Protein AF-A0A5H2XKD8-F1 (afdb_monomer)

pLDDT: mean 80.81, std 18.53, range [27.12, 97.56]

Organism: Prunus dulcis (NCBI:txid3755)

Nearest PDB structures (foldseek):
  2vdh-assembly1_H  TM=9.585E-01  e=8.873E-19  Chlamydomonas reinhardtii
  2v67-assembly1_B  TM=9.519E-01  e=8.873E-19  Chlamydomonas reinhardtii
  2v63-assembly1_F  TM=9.516E-01  e=1.230E-18  Chlamydomonas reinhardtii
  2v68-assembly1_B  TM=9.508E-01  e=1.230E-18  Chlamydomonas reinhardtii
  2vdi-assembly1_E  TM=9.554E-01  e=1.598E-18  Chlamydomonas reinhardtii

InterPro domains:
  IPR017443 Ribulose bisphosphate carboxylase, large subunit, ferrodoxin-like N-terminal [PF02788] (29-98)
  IPR017443 Ribulose bisphosphate carboxylase, large subunit, ferrodoxin-like N-terminal [PF02788] (101-122)
  IPR033966 RuBisCO [PTHR42704] (6-146)
  IPR036422 RuBisCO large subunit, N-terminal domain superfamily [G3DSA:3.30.70.150] (14-98)
  IPR036422 RuBisCO large subunit, N-terminal domain superfamily [G3DSA:3.30.70.150] (99-126)
  IPR036422 RuBisCO large subunit, N-terminal domain superfamily [SSF54966] (14-127)

Structure (mmCIF, N/CA/C/O backbone):
data_AF-A0A5H2XKD8-F1
#
_entry.id   AF-A0A5H2XKD8-F1
#
loop_
_atom_site.group_PDB
_atom_site.id
_atom_site.type_symbol
_atom_site.label_atom_id
_atom_site.label_alt_id
_atom_site.label_comp_id
_atom_site.label_asym_id
_atom_site.label_entity_id
_atom_site.label_seq_id
_atom_site.pdbx_PDB_ins_code
_atom_site.Cartn_x
_atom_site.Cartn_y
_atom_site.Cartn_z
_atom_site.occupancy
_atom_site.B_iso_or_equiv
_atom_site.auth_seq_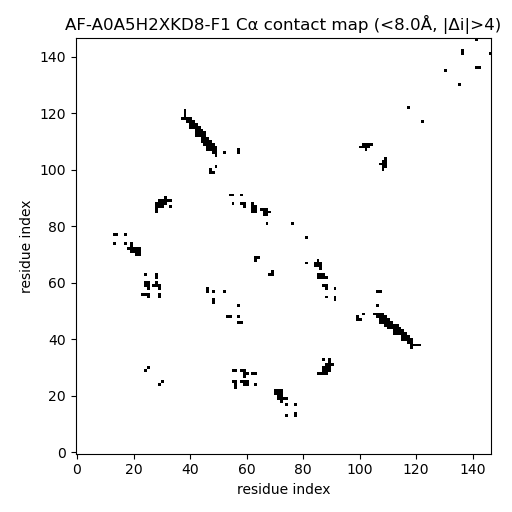id
_atom_site.auth_comp_id
_atom_site.auth_asym_id
_atom_site.auth_atom_id
_atom_site.pdbx_PDB_model_num
ATOM 1 N N . MET A 1 1 ? 16.392 7.607 59.449 1.00 37.44 1 MET A N 1
ATOM 2 C CA . MET A 1 1 ? 15.676 6.627 58.601 1.00 37.44 1 MET A CA 1
ATOM 3 C C . MET A 1 1 ? 14.238 7.105 58.495 1.00 37.44 1 MET A C 1
ATOM 5 O O . MET A 1 1 ? 13.670 7.369 59.542 1.00 37.44 1 MET A O 1
ATOM 9 N N . MET A 1 2 ? 13.624 7.293 57.332 1.00 39.22 2 MET A N 1
ATOM 10 C CA . MET A 1 2 ? 14.121 7.258 55.951 1.00 39.22 2 MET A CA 1
ATOM 11 C C . MET A 1 2 ? 13.170 8.159 55.148 1.00 39.22 2 MET A C 1
ATOM 13 O O . MET A 1 2 ? 11.962 7.954 55.225 1.00 39.22 2 MET A O 1
ATOM 17 N N . GLU A 1 3 ? 13.676 9.184 54.460 1.00 39.94 3 GLU A N 1
ATOM 18 C CA . GLU A 1 3 ? 12.811 10.065 53.664 1.00 39.94 3 GLU A CA 1
ATOM 19 C C . GLU A 1 3 ? 12.239 9.296 52.468 1.00 39.94 3 GLU A C 1
ATOM 21 O O . GLU A 1 3 ? 12.948 8.536 51.803 1.00 39.94 3 GLU A O 1
ATOM 26 N N . GLY A 1 4 ? 10.941 9.467 52.215 1.00 42.81 4 GLY A N 1
ATOM 27 C CA . GLY A 1 4 ? 10.266 8.824 51.096 1.00 42.81 4 GLY A CA 1
ATOM 28 C C . GLY A 1 4 ? 10.721 9.436 49.777 1.00 42.81 4 GLY A C 1
ATOM 29 O O . GLY A 1 4 ? 10.375 10.576 49.477 1.00 42.81 4 GLY A O 1
ATOM 30 N N . LEU A 1 5 ? 11.475 8.671 48.984 1.00 43.88 5 LEU A N 1
ATOM 31 C CA . LEU A 1 5 ? 11.861 9.039 47.623 1.00 43.88 5 LEU A CA 1
ATOM 32 C C . LEU A 1 5 ? 10.609 9.233 46.760 1.00 43.88 5 LEU A C 1
ATOM 34 O O . LEU A 1 5 ? 10.014 8.271 46.276 1.00 43.88 5 LEU A O 1
ATOM 38 N N . MET A 1 6 ? 10.222 10.492 46.561 1.00 43.56 6 MET A N 1
ATOM 39 C CA . MET A 1 6 ? 9.200 10.859 45.592 1.00 43.56 6 MET A CA 1
ATOM 40 C C . MET A 1 6 ? 9.754 10.571 44.193 1.00 43.56 6 MET A C 1
ATOM 42 O O . MET A 1 6 ? 10.685 11.238 43.742 1.00 43.56 6 MET A O 1
ATOM 46 N N . SER A 1 7 ? 9.218 9.549 43.522 1.00 50.22 7 SER A N 1
ATOM 47 C CA . SER A 1 7 ? 9.611 9.213 42.152 1.00 50.22 7 SER A CA 1
ATOM 48 C C . SER A 1 7 ? 9.445 10.441 41.254 1.00 50.22 7 SER A C 1
ATOM 50 O O . SER A 1 7 ? 8.363 11.037 41.270 1.00 50.22 7 SER A O 1
ATOM 52 N N . PRO A 1 8 ? 10.453 10.829 40.450 1.00 45.50 8 PRO A N 1
ATOM 53 C CA . PRO A 1 8 ? 10.295 11.937 39.524 1.00 45.50 8 PRO A CA 1
ATOM 54 C C . PRO A 1 8 ? 9.253 11.546 38.474 1.00 45.50 8 PRO A C 1
ATOM 56 O O . PRO A 1 8 ? 9.510 10.721 37.597 1.00 45.50 8 PRO A O 1
ATOM 59 N N . GLN A 1 9 ? 8.060 12.136 38.569 1.00 46.56 9 GLN A N 1
ATOM 60 C CA . GLN A 1 9 ? 7.117 12.140 37.461 1.00 46.56 9 GLN A CA 1
ATOM 61 C C . GLN A 1 9 ? 7.756 12.957 36.342 1.00 46.56 9 GLN A C 1
ATOM 63 O O . GLN A 1 9 ? 7.757 14.186 36.368 1.00 46.56 9 G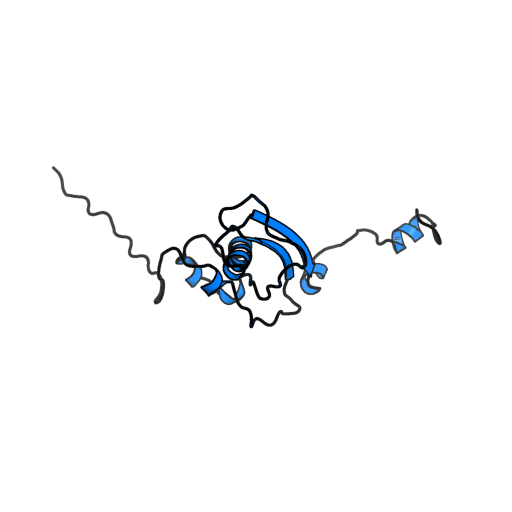LN A O 1
ATOM 68 N N . THR A 1 10 ? 8.362 12.262 35.384 1.00 43.59 10 THR A N 1
ATOM 69 C CA . THR A 1 10 ? 8.920 12.887 34.190 1.00 43.59 10 THR A CA 1
ATOM 70 C C . THR A 1 10 ? 7.763 13.456 33.379 1.00 43.59 10 THR A C 1
ATOM 72 O O . THR A 1 10 ? 7.092 12.719 32.657 1.00 43.59 10 THR A O 1
ATOM 75 N N . GLU A 1 11 ? 7.509 14.759 33.512 1.00 45.28 11 GLU A N 1
ATOM 76 C CA . GLU A 1 11 ? 6.562 15.474 32.659 1.00 45.28 11 GLU A CA 1
ATOM 77 C C . GLU A 1 11 ? 7.054 15.422 31.210 1.00 45.28 11 GLU A C 1
ATOM 79 O O . GLU A 1 11 ? 7.866 16.231 30.750 1.00 45.28 11 GLU A O 1
ATOM 84 N N . THR A 1 12 ? 6.562 14.431 30.473 1.00 45.34 12 THR A N 1
ATOM 85 C CA . THR A 1 12 ? 6.763 14.340 29.035 1.00 45.34 12 THR A CA 1
ATOM 86 C C . THR A 1 12 ? 6.099 15.554 28.402 1.00 45.34 12 THR A C 1
ATOM 88 O O . THR A 1 12 ? 4.872 15.656 28.398 1.00 45.34 12 THR A O 1
ATOM 91 N N . LYS A 1 13 ? 6.897 16.456 27.817 1.00 46.47 13 LYS A N 1
ATOM 92 C CA . LYS A 1 13 ? 6.421 17.560 26.966 1.00 46.47 13 LYS A CA 1
ATOM 93 C C . LYS A 1 13 ? 5.877 17.031 25.629 1.00 46.47 13 LYS A C 1
ATOM 95 O O . LYS A 1 13 ? 6.353 17.406 24.560 1.00 46.47 13 LYS A O 1
ATOM 100 N N . ALA A 1 14 ? 4.889 16.142 25.693 1.00 47.66 14 ALA A N 1
ATOM 101 C CA . ALA A 1 14 ? 4.053 15.793 24.560 1.00 47.66 14 ALA A CA 1
ATOM 102 C C . ALA A 1 14 ? 3.181 17.013 24.238 1.00 47.66 14 ALA A C 1
ATOM 104 O O . ALA A 1 14 ? 2.528 17.581 25.115 1.00 47.66 14 ALA A O 1
ATOM 105 N N . SER A 1 15 ? 3.237 17.451 22.987 1.00 48.91 15 SER A N 1
ATOM 106 C CA . SER A 1 15 ? 2.578 18.659 22.506 1.00 48.91 15 SER A CA 1
ATOM 107 C C . SER A 1 15 ? 1.050 18.597 22.625 1.00 48.91 15 SER A C 1
ATOM 109 O O . SER A 1 15 ? 0.432 17.532 22.717 1.00 48.91 15 SER A O 1
ATOM 111 N N . VAL A 1 16 ? 0.448 19.7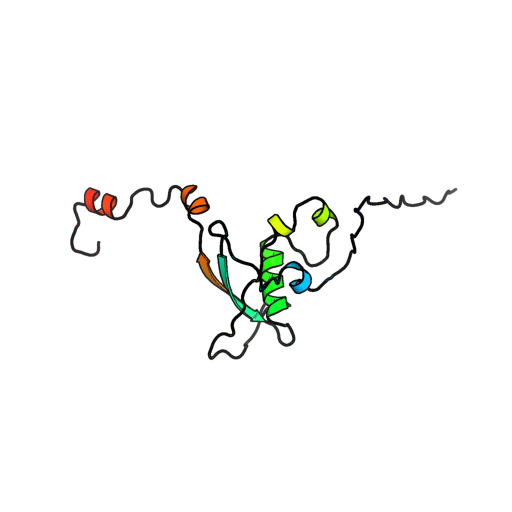91 22.612 1.00 47.38 16 VAL A N 1
ATOM 112 C CA . VAL A 1 16 ? -1.001 20.037 22.622 1.00 47.38 16 VAL A CA 1
ATOM 113 C C . VAL A 1 16 ? -1.729 19.061 21.687 1.00 47.38 16 VAL A C 1
ATOM 115 O O . VAL A 1 16 ? -1.516 19.087 20.478 1.00 47.38 16 VAL A O 1
ATOM 118 N N . GLY A 1 17 ? -2.600 18.216 22.249 1.00 61.88 17 GLY A N 1
ATOM 119 C CA . GLY A 1 17 ? -3.439 17.274 21.496 1.00 61.88 17 GLY A CA 1
ATOM 120 C C . GLY A 1 17 ? -3.073 15.788 21.619 1.00 61.88 17 GLY A C 1
ATOM 121 O O . GLY A 1 17 ? -3.857 14.947 21.177 1.00 61.88 17 GLY A O 1
ATOM 122 N N . PHE A 1 18 ? -1.950 15.418 22.249 1.00 64.50 18 PHE A N 1
ATOM 123 C CA . PHE A 1 18 ? -1.637 13.999 22.459 1.00 64.50 18 PHE A CA 1
ATOM 124 C C . PHE A 1 18 ? -2.616 13.323 23.440 1.00 64.50 18 PHE A C 1
ATOM 126 O O . PHE A 1 18 ? -2.663 13.645 24.626 1.00 64.50 18 PHE A O 1
ATOM 133 N N . LYS A 1 19 ? -3.361 12.323 22.951 1.00 72.75 19 LYS A N 1
ATOM 134 C CA . LYS A 1 19 ? -4.182 11.413 23.766 1.00 72.75 19 LYS A CA 1
ATOM 135 C C . LYS A 1 19 ? -3.662 9.986 23.621 1.00 72.75 19 LYS A C 1
ATOM 137 O O . LYS A 1 19 ? -3.876 9.370 22.574 1.00 72.75 19 LYS A O 1
ATOM 142 N N . ALA A 1 20 ? -3.013 9.483 24.669 1.00 69.50 20 ALA A N 1
ATOM 143 C CA . ALA A 1 20 ? -2.553 8.100 24.769 1.00 69.50 20 ALA A CA 1
ATOM 144 C C . ALA A 1 20 ? -3.722 7.097 24.766 1.00 69.50 20 ALA A C 1
ATOM 146 O O . ALA A 1 20 ? -4.844 7.434 25.154 1.00 69.50 20 ALA A O 1
ATOM 147 N N . GLY A 1 21 ? -3.431 5.858 24.365 1.00 76.00 21 GLY A N 1
ATOM 148 C CA . GLY A 1 21 ? -4.369 4.736 24.380 1.00 76.00 21 GLY A CA 1
ATOM 149 C C . GLY A 1 21 ? -4.550 4.067 23.017 1.00 76.00 21 GLY A C 1
ATOM 150 O O . GLY A 1 21 ? -4.169 4.608 21.972 1.00 76.00 21 GLY A O 1
ATOM 151 N N . VAL A 1 22 ? -5.159 2.881 23.061 1.00 81.06 22 VAL A N 1
ATOM 152 C CA . VAL A 1 22 ? -5.589 2.111 21.886 1.00 81.06 22 VAL A CA 1
ATOM 153 C C . VAL A 1 22 ? -6.728 2.855 21.185 1.00 81.06 22 VAL A C 1
ATOM 155 O O . VAL A 1 22 ? -7.616 3.399 21.845 1.00 81.06 22 VAL A O 1
ATOM 158 N N . LYS A 1 23 ? -6.687 2.894 19.853 1.00 84.62 23 LYS A N 1
ATOM 159 C CA . LYS A 1 23 ? -7.705 3.490 18.979 1.00 84.62 23 LYS A CA 1
ATOM 160 C C . LYS A 1 23 ? -7.809 2.647 17.712 1.00 84.62 23 LYS A C 1
ATOM 162 O O . LYS A 1 23 ? -6.789 2.133 17.264 1.00 84.62 23 LYS A O 1
ATOM 167 N N . ASP A 1 24 ? -9.003 2.570 17.137 1.00 84.69 24 ASP A N 1
ATOM 168 C CA . ASP A 1 24 ? -9.253 1.964 15.827 1.00 84.69 24 ASP A CA 1
ATOM 169 C C . ASP A 1 24 ? -8.311 2.557 14.760 1.00 84.69 24 ASP A C 1
ATOM 171 O O . ASP A 1 24 ? -8.252 3.782 14.584 1.00 84.69 24 ASP A O 1
ATOM 175 N N . TYR A 1 25 ? -7.601 1.705 14.018 1.00 83.62 25 TYR A N 1
ATOM 176 C CA . TYR A 1 25 ? -6.678 2.117 12.957 1.00 83.62 25 TYR A CA 1
ATOM 177 C C . TYR A 1 25 ? -7.390 2.902 11.855 1.00 83.62 25 TYR A C 1
ATOM 179 O O . TYR A 1 25 ? -6.806 3.834 11.289 1.00 83.62 25 TYR A O 1
ATOM 187 N N . LYS A 1 26 ? -8.661 2.580 11.571 1.00 83.88 26 LYS A N 1
ATOM 188 C CA . LYS A 1 26 ? -9.464 3.249 10.536 1.00 83.88 26 LYS A CA 1
ATOM 189 C C . LYS A 1 26 ? -9.575 4.763 10.734 1.00 83.88 26 LYS A C 1
ATOM 191 O O . LYS A 1 26 ? -9.721 5.483 9.758 1.00 83.88 26 LYS A O 1
ATOM 196 N N . LEU A 1 27 ? -9.441 5.268 11.965 1.00 88.50 27 LEU A N 1
ATOM 197 C CA . LEU A 1 27 ? -9.505 6.707 12.256 1.00 88.50 27 LEU A CA 1
ATOM 198 C C . LEU A 1 27 ? -8.330 7.504 11.661 1.00 88.50 27 LEU A C 1
ATOM 200 O O . LEU A 1 27 ? -8.442 8.715 11.492 1.00 88.50 27 LEU A O 1
ATOM 204 N N . THR A 1 28 ? -7.212 6.837 11.358 1.00 90.00 28 THR A N 1
ATOM 205 C CA . THR A 1 28 ? -5.973 7.474 10.880 1.00 90.00 28 THR A CA 1
ATOM 206 C C . THR A 1 28 ? -5.516 6.930 9.524 1.00 90.00 28 THR A C 1
ATOM 208 O O . THR A 1 28 ? -4.960 7.691 8.723 1.00 90.00 28 THR A O 1
ATOM 211 N N . TYR A 1 29 ? -5.736 5.632 9.283 1.00 91.94 29 TYR A N 1
ATOM 212 C CA . TYR A 1 29 ? -5.165 4.857 8.176 1.00 91.94 29 TYR A CA 1
ATOM 213 C C . TYR A 1 29 ? -6.199 4.371 7.142 1.00 91.94 29 TYR A C 1
ATOM 215 O O . TYR A 1 29 ? -5.789 3.884 6.089 1.00 91.94 29 TYR A O 1
ATOM 223 N N . TYR A 1 30 ? -7.507 4.532 7.389 1.00 92.56 30 TYR A N 1
ATOM 224 C CA . TYR A 1 30 ? -8.534 4.415 6.345 1.00 92.56 30 TYR A CA 1
ATOM 225 C C . TYR A 1 30 ? -8.868 5.812 5.814 1.00 92.56 30 TYR A C 1
ATOM 227 O O . TYR A 1 30 ? -9.305 6.684 6.561 1.00 92.56 30 TYR A O 1
ATOM 235 N N . THR A 1 31 ? -8.608 6.046 4.530 1.00 94.00 31 THR A N 1
ATOM 236 C CA . THR A 1 31 ? -8.794 7.346 3.872 1.00 94.00 31 THR A CA 1
ATOM 237 C C . THR A 1 31 ? -9.367 7.119 2.467 1.00 94.00 31 THR A C 1
ATOM 239 O O . THR A 1 31 ? -8.598 7.160 1.503 1.00 94.00 31 THR A O 1
ATOM 242 N N . PRO A 1 32 ? -10.675 6.824 2.335 1.00 91.25 32 PRO A N 1
ATOM 243 C CA . PRO A 1 32 ? -11.286 6.454 1.055 1.00 91.25 32 PRO A CA 1
ATOM 244 C C . PRO A 1 32 ? -11.223 7.575 0.007 1.00 91.25 32 PRO A C 1
ATOM 246 O O . PRO A 1 32 ? -11.099 7.303 -1.180 1.00 91.25 32 PRO A O 1
ATOM 249 N N . ASP A 1 33 ? -11.210 8.836 0.443 1.00 93.94 33 ASP A N 1
ATOM 250 C CA . ASP A 1 33 ? -11.116 10.012 -0.434 1.00 93.94 33 ASP A CA 1
ATOM 251 C C . ASP A 1 33 ? -9.667 10.348 -0.863 1.00 93.94 33 ASP A C 1
ATOM 253 O O . ASP A 1 33 ? -9.388 11.452 -1.332 1.00 93.94 33 ASP A O 1
ATOM 257 N N . TYR A 1 34 ? -8.698 9.446 -0.651 1.00 93.62 34 TYR A N 1
ATOM 258 C CA . TYR A 1 34 ? -7.297 9.700 -0.999 1.00 93.62 34 TYR A CA 1
ATOM 259 C C . TYR A 1 34 ? -7.010 9.468 -2.487 1.00 93.62 34 TYR A C 1
ATOM 261 O O . TYR A 1 34 ? -6.924 8.332 -2.955 1.00 93.62 34 TYR A O 1
ATOM 269 N N . GLU A 1 35 ? -6.737 10.554 -3.205 1.00 95.88 35 GLU A N 1
ATOM 270 C CA . GLU A 1 35 ? -6.188 10.503 -4.560 1.00 95.88 35 GLU A CA 1
ATOM 271 C C . GLU A 1 35 ? -4.737 9.986 -4.548 1.00 95.88 35 GLU A C 1
ATOM 273 O O . GLU A 1 35 ? -3.819 10.628 -4.024 1.00 95.88 35 GLU A O 1
ATOM 278 N N . THR A 1 36 ? -4.516 8.810 -5.145 1.00 94.75 36 THR A N 1
ATOM 279 C CA . THR A 1 36 ? -3.179 8.212 -5.280 1.00 94.75 36 THR A CA 1
ATOM 280 C C . THR A 1 36 ? -2.282 9.041 -6.191 1.00 94.75 36 THR A C 1
ATOM 282 O O . THR A 1 36 ? -2.713 9.458 -7.265 1.00 94.75 36 THR A O 1
ATOM 285 N N . LYS A 1 37 ? -1.003 9.187 -5.841 1.00 95.38 37 LYS A N 1
ATOM 286 C CA . LYS A 1 37 ? -0.020 9.918 -6.656 1.00 95.38 37 LYS A CA 1
ATOM 287 C C . LYS A 1 37 ? 0.799 8.960 -7.512 1.00 95.38 37 LYS A C 1
ATOM 289 O O . LYS A 1 37 ? 1.028 7.817 -7.122 1.00 95.38 37 LYS A O 1
ATOM 294 N N . ASP A 1 38 ? 1.351 9.440 -8.623 1.00 96.75 38 ASP A N 1
ATOM 295 C CA . ASP A 1 38 ? 2.259 8.658 -9.486 1.00 96.75 38 ASP A CA 1
ATOM 296 C C . ASP A 1 38 ? 3.577 8.258 -8.799 1.00 96.75 38 ASP A C 1
ATOM 298 O O . ASP A 1 38 ? 4.300 7.382 -9.273 1.00 96.75 38 ASP A O 1
ATOM 302 N N . THR A 1 39 ? 3.900 8.900 -7.674 1.00 96.62 39 THR A N 1
ATOM 303 C CA . THR A 1 39 ? 5.061 8.603 -6.826 1.00 96.62 39 THR A CA 1
ATOM 304 C C . THR A 1 39 ? 4.805 7.525 -5.777 1.00 96.62 39 THR A C 1
ATOM 306 O O . THR A 1 39 ? 5.753 7.105 -5.118 1.00 96.62 39 THR A O 1
ATOM 309 N N . ASP A 1 40 ? 3.555 7.101 -5.587 1.00 95.38 40 ASP A N 1
ATOM 310 C CA . ASP A 1 40 ? 3.184 6.183 -4.511 1.00 95.38 40 ASP A CA 1
ATOM 311 C C . ASP A 1 40 ? 3.426 4.723 -4.931 1.00 95.38 40 ASP A C 1
ATOM 313 O O . ASP A 1 40 ? 3.076 4.314 -6.044 1.00 95.38 40 ASP A O 1
ATOM 317 N N . ILE A 1 41 ? 3.980 3.915 -4.023 1.00 96.81 41 ILE A N 1
ATOM 318 C CA . ILE A 1 41 ? 3.910 2.453 -4.130 1.00 96.81 41 ILE A CA 1
ATOM 319 C C . ILE A 1 41 ? 2.493 2.048 -3.722 1.00 96.81 41 ILE A C 1
ATOM 321 O O . ILE A 1 41 ? 2.069 2.361 -2.610 1.00 96.81 41 ILE A O 1
ATOM 325 N N . LEU A 1 42 ? 1.769 1.361 -4.606 1.00 95.69 42 LEU A N 1
ATOM 326 C CA . LEU A 1 42 ? 0.452 0.799 -4.285 1.00 95.69 42 LEU A CA 1
ATOM 327 C C . LEU A 1 42 ? 0.568 -0.711 -4.108 1.00 95.69 42 LEU A C 1
ATOM 329 O O . LEU A 1 42 ? 1.323 -1.356 -4.835 1.00 95.69 42 LEU A O 1
ATOM 333 N N . ALA A 1 43 ? -0.205 -1.263 -3.177 1.00 92.81 43 ALA A N 1
ATOM 334 C CA . ALA A 1 43 ? -0.257 -2.689 -2.892 1.00 92.81 43 ALA A CA 1
ATOM 335 C C . ALA A 1 43 ? -1.707 -3.176 -2.911 1.00 92.81 43 ALA A C 1
ATOM 337 O O . ALA A 1 43 ? -2.555 -2.622 -2.212 1.00 92.81 43 ALA A O 1
ATOM 338 N N . ALA A 1 44 ? -1.977 -4.223 -3.687 1.00 91.38 44 ALA A N 1
ATOM 339 C CA . ALA A 1 44 ? -3.257 -4.917 -3.675 1.00 91.38 44 ALA A CA 1
ATOM 340 C C . ALA A 1 44 ? -3.172 -6.091 -2.693 1.00 91.38 44 ALA A C 1
ATOM 342 O O . ALA A 1 44 ? -2.425 -7.044 -2.921 1.00 91.38 44 ALA A O 1
ATOM 343 N N . PHE A 1 45 ? -3.928 -6.029 -1.597 1.00 89.69 45 PHE A N 1
ATOM 344 C CA . PHE A 1 45 ? -4.009 -7.113 -0.620 1.00 89.69 45 PHE A CA 1
ATOM 345 C C . PHE A 1 45 ? -5.369 -7.805 -0.695 1.00 89.69 45 PHE A C 1
ATOM 347 O O . PHE A 1 45 ? -6.401 -7.172 -0.485 1.00 89.69 45 PHE A O 1
ATOM 354 N N . ARG A 1 46 ? -5.370 -9.128 -0.883 1.00 87.81 46 ARG A N 1
ATOM 355 C CA . ARG A 1 46 ? -6.516 -9.961 -0.519 1.00 87.81 46 ARG A CA 1
ATOM 356 C C . ARG A 1 46 ? -6.499 -10.135 0.996 1.00 87.81 46 ARG A C 1
ATOM 358 O O . ARG A 1 46 ? -5.585 -10.755 1.548 1.00 87.81 46 ARG A O 1
ATOM 365 N N . VAL A 1 47 ? -7.503 -9.570 1.657 1.00 84.62 47 VAL A N 1
ATOM 366 C CA . VAL A 1 47 ? -7.650 -9.568 3.115 1.00 84.62 47 VAL A CA 1
ATOM 367 C C . VAL A 1 47 ? -8.887 -10.375 3.491 1.00 84.62 47 VAL A C 1
ATOM 369 O O . VAL A 1 47 ? -9.977 -10.104 2.997 1.00 84.62 47 VAL A O 1
ATOM 372 N N . THR A 1 48 ? -8.748 -11.332 4.405 1.00 88.00 48 THR A N 1
ATOM 373 C CA . THR A 1 48 ? -9.891 -12.025 5.016 1.00 88.00 48 THR A CA 1
ATOM 374 C C . THR A 1 48 ? -9.961 -11.621 6.491 1.00 88.00 48 THR A C 1
ATOM 376 O O . THR A 1 48 ? -9.133 -12.104 7.260 1.00 88.00 48 THR A O 1
ATOM 379 N N . PRO A 1 49 ? -10.882 -10.743 6.933 1.00 84.69 49 PRO A N 1
ATOM 380 C CA . PRO A 1 49 ? -10.997 -10.354 8.343 1.00 84.69 49 PRO A CA 1
ATOM 381 C C . PRO A 1 49 ? -11.465 -11.502 9.252 1.00 84.69 49 PRO A C 1
ATOM 383 O O . PRO A 1 49 ? -12.114 -12.447 8.798 1.00 84.69 49 PRO A O 1
ATOM 386 N N . GLN A 1 50 ? -11.169 -11.418 10.552 1.00 81.62 50 GLN A N 1
ATOM 387 C CA . GLN A 1 50 ? -11.792 -12.274 11.573 1.00 81.62 50 GLN A CA 1
ATOM 388 C C . GLN A 1 50 ? -13.290 -11.946 11.726 1.00 81.62 50 GLN A C 1
ATOM 390 O O . GLN A 1 50 ? -13.688 -10.805 11.482 1.00 81.62 50 GLN A O 1
ATOM 395 N N . PRO A 1 51 ? -14.142 -12.904 12.146 1.00 84.06 51 PRO A N 1
ATOM 396 C CA . PRO A 1 51 ? -15.558 -12.630 12.378 1.00 84.06 51 PRO A CA 1
ATOM 397 C C . PRO A 1 51 ? -15.750 -11.470 13.366 1.00 84.06 51 PRO A C 1
ATOM 399 O O . PRO A 1 51 ? -15.160 -11.464 14.444 1.00 84.06 51 PRO A O 1
ATOM 402 N N . GLY A 1 52 ? -16.571 -10.487 12.989 1.00 85.75 52 GLY A N 1
ATOM 403 C CA . GLY A 1 52 ? -16.818 -9.277 13.783 1.00 85.75 52 GLY A CA 1
ATOM 404 C C . GLY A 1 52 ? -15.805 -8.139 13.593 1.00 85.75 52 GLY A C 1
ATOM 405 O O . GLY A 1 52 ? -16.007 -7.074 14.170 1.00 85.75 52 GLY A O 1
ATOM 406 N N . VAL A 1 53 ? -14.755 -8.315 12.782 1.00 88.00 53 VAL A N 1
ATOM 407 C CA . VAL A 1 53 ? -13.811 -7.241 12.428 1.00 88.00 53 VAL A CA 1
ATOM 408 C C . VAL A 1 53 ? -14.262 -6.565 11.125 1.00 88.00 53 VAL A C 1
ATOM 410 O O . VAL A 1 53 ? -14.357 -7.253 10.106 1.00 88.00 53 VAL A O 1
ATOM 413 N N . PRO A 1 54 ? -14.530 -5.243 11.115 1.00 91.06 54 PRO A N 1
ATOM 414 C CA . PRO A 1 54 ? -14.892 -4.523 9.894 1.00 91.06 54 PRO A CA 1
ATOM 415 C C . PRO A 1 54 ? -13.766 -4.563 8.843 1.00 91.06 54 PRO A C 1
ATOM 417 O O . PRO A 1 54 ? -12.596 -4.424 9.222 1.00 91.06 54 PRO A O 1
ATOM 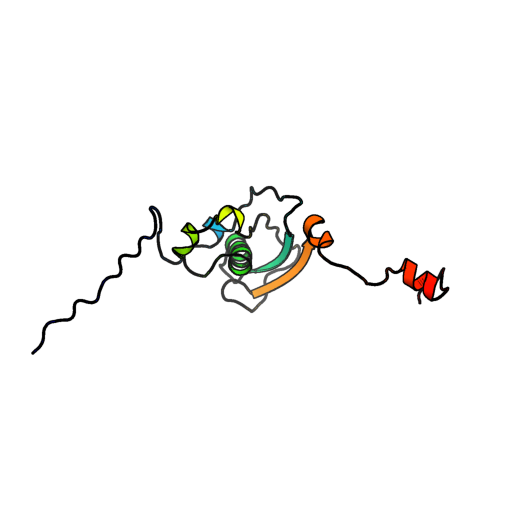420 N N . PRO A 1 55 ? -14.072 -4.700 7.538 1.00 88.81 55 PRO A N 1
ATOM 421 C CA . PRO A 1 55 ? -13.071 -4.650 6.469 1.00 88.81 55 PRO A CA 1
ATOM 422 C C . PRO A 1 55 ? -12.213 -3.378 6.491 1.00 88.81 55 PRO A C 1
ATOM 424 O O . PRO A 1 55 ? -11.014 -3.446 6.233 1.00 88.81 55 PRO A O 1
ATOM 427 N N . GLU A 1 56 ? -12.797 -2.237 6.861 1.00 91.00 56 GLU A N 1
ATOM 428 C CA . GLU A 1 56 ? -12.124 -0.938 6.970 1.00 91.00 56 GLU A CA 1
ATOM 429 C C . GLU A 1 56 ? -11.051 -0.951 8.059 1.00 91.00 56 GLU A C 1
ATOM 431 O O . GLU A 1 56 ? -9.950 -0.445 7.859 1.00 91.00 56 GLU A O 1
ATOM 436 N N . GLU A 1 57 ? -11.347 -1.575 9.200 1.00 91.25 57 GLU A N 1
ATOM 437 C CA . GLU A 1 57 ? -10.400 -1.715 10.308 1.00 91.25 57 GLU A CA 1
ATOM 438 C C . GLU A 1 57 ? -9.305 -2.734 9.976 1.00 91.25 57 GLU A C 1
ATOM 440 O O . GLU A 1 57 ? -8.132 -2.502 10.256 1.00 91.25 57 GLU A O 1
ATOM 445 N N . ALA A 1 58 ? -9.668 -3.832 9.309 1.00 89.75 58 ALA A N 1
ATOM 446 C CA . ALA A 1 58 ? -8.725 -4.825 8.809 1.00 89.75 58 ALA A CA 1
ATOM 447 C C . ALA A 1 58 ? -7.731 -4.222 7.795 1.00 89.75 58 ALA A C 1
ATOM 449 O O . ALA A 1 58 ? -6.521 -4.404 7.936 1.00 89.75 58 ALA A O 1
ATOM 450 N N . GLY A 1 59 ? -8.222 -3.472 6.803 1.00 89.31 59 GLY A N 1
ATOM 451 C CA . GLY A 1 59 ? -7.394 -2.790 5.806 1.00 89.31 59 GLY A CA 1
ATOM 452 C C . GLY A 1 59 ? -6.550 -1.661 6.404 1.00 89.31 59 GLY A C 1
ATOM 453 O O . GLY A 1 59 ? -5.369 -1.529 6.077 1.00 89.31 59 GLY A O 1
ATOM 454 N N . ALA A 1 60 ? -7.115 -0.885 7.333 1.00 90.88 60 ALA A N 1
ATOM 455 C CA . ALA A 1 60 ? -6.384 0.152 8.054 1.00 90.88 60 ALA A CA 1
ATOM 456 C C . ALA A 1 60 ? -5.270 -0.416 8.942 1.00 90.88 60 ALA A C 1
ATOM 458 O O . ALA A 1 60 ? -4.186 0.159 8.973 1.00 90.88 60 ALA A O 1
ATOM 459 N N . ALA A 1 61 ? -5.496 -1.549 9.616 1.00 89.75 61 ALA A N 1
ATOM 460 C CA . ALA A 1 61 ? -4.479 -2.222 10.422 1.00 89.75 61 ALA A CA 1
ATOM 461 C C . ALA A 1 61 ? -3.290 -2.697 9.571 1.00 89.75 61 ALA A C 1
ATOM 463 O O . ALA A 1 61 ? -2.142 -2.504 9.971 1.00 89.75 61 ALA A O 1
ATOM 464 N N . VAL A 1 62 ? -3.549 -3.252 8.376 1.00 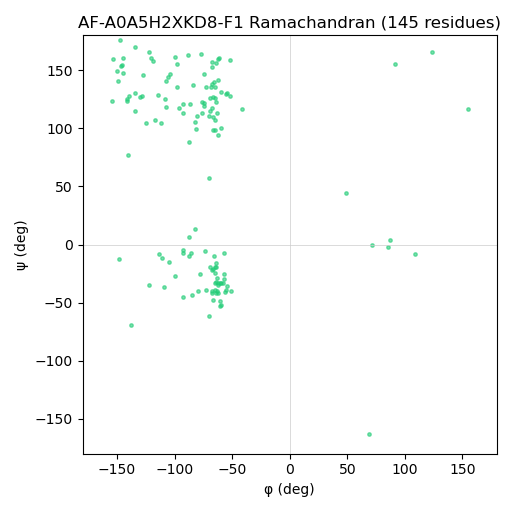89.81 62 VAL A N 1
ATOM 465 C CA . VAL A 1 62 ? -2.490 -3.597 7.407 1.00 89.81 62 VAL A CA 1
ATOM 466 C C . VAL A 1 62 ? -1.700 -2.346 7.021 1.00 89.81 62 VAL A C 1
ATOM 468 O O . VAL A 1 62 ? -0.481 -2.336 7.161 1.00 89.81 62 VAL A O 1
ATOM 471 N N . ALA A 1 63 ? -2.384 -1.277 6.598 1.00 90.31 63 ALA A N 1
ATOM 472 C CA . ALA A 1 63 ? -1.739 -0.032 6.179 1.00 90.31 63 ALA A CA 1
ATOM 473 C C . ALA A 1 63 ? -0.945 0.658 7.307 1.00 90.31 63 ALA A C 1
ATOM 475 O O . ALA A 1 63 ? 0.079 1.294 7.041 1.00 90.31 63 ALA A O 1
ATOM 476 N N . ALA A 1 64 ? -1.407 0.541 8.554 1.00 90.81 64 ALA A N 1
ATOM 477 C CA . ALA A 1 64 ? -0.773 1.113 9.733 1.00 90.81 64 ALA A CA 1
ATOM 478 C C . ALA A 1 64 ? 0.539 0.403 10.080 1.00 90.81 64 ALA A C 1
ATOM 480 O O . ALA A 1 64 ? 1.601 1.024 10.030 1.00 90.81 64 ALA A O 1
ATOM 481 N N . GLU A 1 65 ? 0.469 -0.895 10.382 1.00 91.25 65 GLU A N 1
ATOM 482 C CA . GLU A 1 65 ? 1.613 -1.703 10.831 1.00 91.25 65 GLU A CA 1
ATOM 483 C C . GLU A 1 65 ? 2.646 -1.923 9.707 1.00 91.25 65 GLU A C 1
ATOM 485 O O . GLU A 1 65 ? 3.812 -2.197 9.980 1.00 91.25 65 GLU A O 1
ATOM 490 N N . SER A 1 66 ? 2.263 -1.751 8.432 1.00 90.69 66 SER A N 1
ATOM 491 C CA . SER A 1 66 ? 3.198 -1.766 7.296 1.00 90.69 66 SER A CA 1
ATOM 492 C C . SER A 1 66 ? 3.830 -0.402 6.972 1.00 90.69 66 SER A C 1
ATOM 494 O O . SER A 1 66 ? 4.484 -0.285 5.934 1.00 90.69 66 SER A O 1
ATOM 496 N N . SER A 1 67 ? 3.609 0.644 7.781 1.00 91.94 67 SER A N 1
ATOM 497 C CA . SER A 1 67 ? 4.174 1.981 7.530 1.00 91.94 67 SER A CA 1
ATOM 498 C C . SER A 1 67 ? 4.715 2.684 8.778 1.00 91.94 67 SER A C 1
ATOM 500 O O . SER A 1 67 ? 5.922 2.893 8.888 1.00 91.94 67 SER A O 1
ATOM 502 N N . THR A 1 68 ? 3.833 3.098 9.688 1.00 89.88 68 THR A N 1
ATOM 503 C CA . THR A 1 68 ? 4.143 4.042 10.779 1.00 89.88 68 THR A CA 1
ATOM 504 C C . THR A 1 68 ? 3.339 3.806 12.055 1.00 89.88 68 THR A C 1
ATOM 506 O O . THR A 1 68 ? 3.627 4.426 13.074 1.00 89.88 68 THR A O 1
ATOM 509 N N . GLY A 1 69 ? 2.296 2.978 12.003 1.00 85.88 69 GLY A N 1
ATOM 510 C CA . GLY A 1 69 ? 1.395 2.741 13.123 1.00 85.88 69 GLY A CA 1
ATOM 511 C C . GLY A 1 69 ? 1.869 1.621 14.039 1.00 85.88 69 GLY A C 1
ATOM 512 O O . GLY A 1 69 ? 2.691 0.791 13.666 1.00 85.88 69 GLY A O 1
ATOM 513 N N . THR A 1 70 ? 1.304 1.598 15.242 1.00 83.75 70 THR A N 1
ATOM 514 C CA . THR A 1 70 ? 1.362 0.452 16.150 1.00 83.75 70 THR A CA 1
ATOM 515 C C . THR A 1 70 ? 0.069 0.383 16.975 1.00 83.75 70 THR A C 1
ATOM 517 O O . THR A 1 70 ? -0.760 1.294 16.907 1.00 83.75 70 THR A O 1
ATOM 520 N N . TRP A 1 71 ? -0.091 -0.652 17.799 1.00 81.25 71 TRP A N 1
ATOM 521 C CA . TRP A 1 71 ? -1.296 -0.973 18.587 1.00 81.25 71 TRP A CA 1
ATOM 522 C C . TRP A 1 71 ? -1.811 0.102 19.567 1.00 81.25 71 TRP A C 1
ATOM 524 O O . TRP A 1 71 ? -2.875 -0.066 20.166 1.00 81.25 71 TRP A O 1
ATOM 534 N N . THR A 1 72 ? -1.081 1.197 19.775 1.00 72.56 72 THR A N 1
ATOM 535 C CA . THR A 1 72 ? -1.469 2.315 20.644 1.00 72.56 72 THR A CA 1
ATOM 536 C C . THR A 1 72 ? -0.938 3.629 20.080 1.00 72.56 72 THR A C 1
ATOM 538 O O . THR A 1 72 ? 0.084 3.649 19.398 1.00 72.56 72 THR A O 1
ATOM 541 N N . THR A 1 73 ? -1.603 4.747 20.383 1.00 77.88 73 THR A N 1
ATOM 542 C CA . THR A 1 73 ? -1.101 6.069 19.965 1.00 77.88 73 THR A CA 1
ATOM 543 C C . THR A 1 73 ? 0.200 6.390 20.701 1.00 77.88 73 THR A C 1
ATOM 545 O O . THR A 1 73 ? 0.216 6.388 21.936 1.00 77.88 73 THR A O 1
ATOM 548 N N . VAL A 1 74 ? 1.260 6.738 19.968 1.00 80.25 74 VAL A N 1
ATOM 549 C CA . VAL A 1 74 ? 2.564 7.108 20.537 1.00 80.25 74 VAL A CA 1
ATOM 550 C C . VAL A 1 74 ? 2.816 8.609 20.397 1.00 80.25 74 VAL A C 1
ATOM 552 O O . VAL A 1 74 ? 2.476 9.236 19.400 1.00 80.25 74 VAL A O 1
ATOM 555 N N . TRP A 1 75 ? 3.400 9.232 21.422 1.00 78.81 75 TRP A N 1
ATOM 556 C CA . TRP A 1 75 ? 3.598 10.690 21.443 1.00 78.81 75 TRP A CA 1
ATOM 557 C C . TRP A 1 75 ? 4.618 11.169 20.396 1.00 78.81 75 TRP A C 1
ATOM 559 O O . TRP A 1 75 ? 4.583 12.323 19.972 1.00 78.81 75 TRP A O 1
ATOM 569 N N . THR A 1 76 ? 5.494 10.266 19.952 1.00 82.50 76 THR A N 1
ATOM 570 C CA . THR A 1 76 ? 6.495 10.479 18.901 1.00 82.50 76 THR A CA 1
ATOM 571 C C . THR A 1 76 ? 5.884 10.760 17.529 1.00 82.50 76 THR A C 1
ATOM 573 O O . THR A 1 76 ? 6.562 11.364 16.702 1.00 82.50 76 THR A O 1
ATOM 576 N N . ASP A 1 77 ? 4.611 10.416 17.297 1.00 78.12 77 ASP A N 1
ATOM 577 C CA . ASP A 1 77 ? 3.894 10.758 16.058 1.00 78.12 77 ASP A CA 1
ATOM 578 C C . ASP A 1 77 ? 3.871 12.279 15.826 1.00 78.12 77 ASP A C 1
ATOM 580 O O . ASP A 1 77 ? 3.982 12.742 14.694 1.00 78.12 77 ASP A O 1
ATOM 584 N N . GLY A 1 78 ? 3.817 13.069 16.907 1.00 80.69 78 GLY A N 1
ATOM 585 C CA . GLY A 1 78 ? 3.861 14.534 16.862 1.00 80.69 78 GLY A CA 1
ATO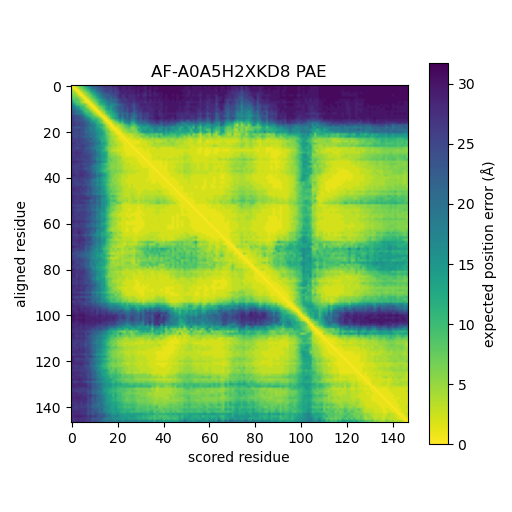M 586 C C . GLY A 1 78 ? 5.236 15.137 16.539 1.00 80.69 78 GLY A C 1
ATOM 587 O O . GLY A 1 78 ? 5.337 16.354 16.399 1.00 80.69 78 GLY A O 1
ATOM 588 N N . LEU A 1 79 ? 6.292 14.320 16.430 1.00 87.06 79 LEU A N 1
ATOM 589 C CA . LEU A 1 79 ? 7.637 14.753 16.023 1.00 87.06 79 LEU A CA 1
ATOM 590 C C . LEU A 1 79 ? 7.878 14.617 14.509 1.00 87.06 79 LEU A C 1
ATOM 592 O O . LEU A 1 79 ? 8.936 15.010 14.017 1.00 87.06 79 LEU A O 1
ATOM 596 N N . THR A 1 80 ? 6.924 14.052 13.766 1.00 87.62 80 THR A N 1
ATOM 597 C CA . THR A 1 80 ? 7.018 13.828 12.320 1.00 87.62 80 THR A CA 1
ATOM 598 C C . THR A 1 80 ? 5.730 14.249 11.611 1.00 87.62 80 THR A C 1
ATOM 600 O O . THR A 1 80 ? 4.712 14.540 12.231 1.00 87.62 80 THR A O 1
ATOM 603 N N . SER A 1 81 ? 5.754 14.294 10.280 1.00 87.62 81 SER A N 1
ATOM 604 C CA . SER A 1 81 ? 4.544 14.510 9.486 1.00 87.62 81 SER A CA 1
ATOM 605 C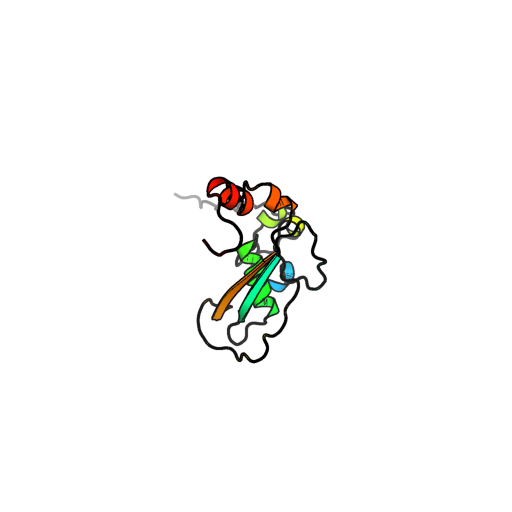 C . SER A 1 81 ? 3.878 13.162 9.217 1.00 87.62 81 SER A C 1
ATOM 607 O O . SER A 1 81 ? 4.150 12.520 8.201 1.00 87.62 81 SER A O 1
ATOM 609 N N . LEU A 1 82 ? 3.009 12.721 10.132 1.00 87.31 82 LEU A N 1
ATOM 610 C CA . LEU A 1 82 ? 2.287 11.454 9.982 1.00 87.31 82 LEU A CA 1
ATOM 611 C C . LEU A 1 82 ? 1.498 11.410 8.662 1.00 87.31 82 LEU A C 1
ATOM 613 O O . LEU A 1 82 ? 1.575 10.426 7.937 1.00 87.31 82 LEU A O 1
ATOM 617 N N . ASP A 1 83 ? 0.846 12.507 8.266 1.00 88.38 83 ASP A N 1
ATOM 618 C CA . ASP A 1 83 ? 0.151 12.588 6.973 1.00 88.38 83 ASP A CA 1
ATOM 619 C C . ASP A 1 83 ? 1.078 12.509 5.751 1.00 88.38 83 ASP A C 1
ATOM 621 O O . ASP A 1 83 ? 0.619 12.158 4.663 1.00 88.38 83 ASP A O 1
ATOM 625 N N . ARG A 1 84 ? 2.383 12.773 5.887 1.00 89.44 84 ARG A N 1
ATOM 626 C CA . ARG A 1 84 ? 3.341 12.523 4.803 1.00 89.44 84 ARG A CA 1
ATOM 627 C C . ARG A 1 84 ? 3.737 11.052 4.712 1.00 89.44 84 ARG A C 1
ATOM 629 O O . ARG A 1 84 ? 3.887 10.557 3.600 1.00 89.44 84 ARG A O 1
ATOM 636 N N . TYR A 1 85 ? 3.936 10.385 5.849 1.00 91.75 85 TYR A N 1
ATOM 637 C CA . TYR A 1 85 ? 4.593 9.073 5.902 1.00 91.75 85 TYR A CA 1
ATOM 638 C C . TYR A 1 85 ? 3.655 7.882 6.131 1.00 91.75 85 TYR A C 1
ATOM 640 O O . TYR A 1 85 ? 4.066 6.751 5.880 1.00 91.75 85 TYR A O 1
ATOM 648 N N . LYS A 1 86 ? 2.406 8.107 6.556 1.00 93.38 86 LYS A N 1
ATOM 649 C CA . LYS A 1 86 ? 1.437 7.029 6.766 1.00 93.38 86 LYS A CA 1
ATOM 650 C C . LYS A 1 86 ? 1.076 6.315 5.462 1.00 93.38 86 LYS A C 1
ATOM 652 O O . LYS A 1 86 ? 0.756 6.949 4.450 1.00 93.38 86 LYS A O 1
ATOM 657 N N . GLY A 1 87 ? 1.047 4.988 5.524 1.00 92.62 87 GLY A N 1
ATOM 658 C CA . GLY A 1 87 ? 0.309 4.157 4.580 1.00 92.62 87 GLY A CA 1
ATOM 659 C C . GLY A 1 87 ? -1.186 4.471 4.645 1.00 92.62 87 GLY A C 1
ATOM 660 O O . GLY A 1 87 ? -1.671 5.081 5.601 1.00 92.62 87 GLY A O 1
ATOM 661 N N . ARG A 1 88 ? -1.928 4.098 3.603 1.00 94.56 88 ARG A N 1
ATOM 662 C CA . ARG A 1 88 ? -3.357 4.402 3.482 1.00 94.56 88 ARG A CA 1
ATOM 663 C C . ARG A 1 88 ? -4.099 3.231 2.869 1.00 94.56 88 ARG A C 1
ATOM 665 O O . ARG A 1 88 ? -3.777 2.809 1.761 1.00 94.56 88 ARG A O 1
ATOM 672 N N . CYS A 1 89 ? -5.130 2.763 3.555 1.00 93.38 89 CYS A N 1
ATOM 673 C CA . CYS A 1 89 ? -6.194 1.995 2.935 1.00 93.38 89 CYS A CA 1
ATOM 674 C C . CYS A 1 89 ? -7.170 3.002 2.305 1.00 93.38 89 CYS A C 1
ATOM 676 O O . CYS A 1 89 ? -7.868 3.716 3.022 1.00 93.38 89 CYS A O 1
ATOM 678 N N . TYR A 1 90 ? -7.142 3.123 0.976 1.00 92.00 90 TYR A N 1
ATOM 679 C CA . TYR A 1 90 ? -7.927 4.113 0.219 1.00 92.00 90 TYR A CA 1
ATOM 680 C C . TYR A 1 90 ? -9.050 3.492 -0.626 1.00 92.00 90 TYR A C 1
ATOM 682 O O . TYR A 1 90 ? -9.911 4.203 -1.123 1.00 92.00 90 TYR A O 1
ATOM 690 N N . HIS A 1 91 ? -9.058 2.170 -0.793 1.00 90.88 91 HIS A N 1
ATOM 691 C CA . HIS A 1 91 ? -10.099 1.449 -1.515 1.00 90.88 91 HIS A CA 1
ATOM 692 C C . HIS A 1 91 ? -10.255 0.049 -0.922 1.00 90.88 91 HIS A C 1
ATOM 694 O O . HIS A 1 91 ? -9.261 -0.584 -0.559 1.00 90.88 91 HIS A O 1
ATOM 700 N N . ILE A 1 92 ? -11.497 -0.423 -0.825 1.00 90.25 92 ILE A N 1
ATOM 701 C CA . ILE A 1 92 ? -11.853 -1.775 -0.389 1.00 90.25 92 ILE A CA 1
ATOM 702 C C . ILE A 1 92 ? -12.991 -2.250 -1.286 1.00 90.25 92 ILE A C 1
ATOM 704 O O . ILE A 1 92 ? -14.010 -1.575 -1.403 1.00 90.25 92 ILE A O 1
ATOM 708 N N . GLU A 1 93 ? -12.831 -3.430 -1.876 1.00 88.06 93 GLU A N 1
ATOM 709 C CA . GLU A 1 93 ? -13.867 -4.102 -2.656 1.00 88.06 93 GLU A CA 1
ATOM 710 C C . GLU A 1 93 ? -14.067 -5.543 -2.156 1.00 88.06 93 GLU A C 1
ATOM 712 O O . GLU A 1 93 ? -13.108 -6.179 -1.704 1.00 88.06 93 GLU A O 1
ATOM 717 N N . PRO A 1 94 ? -15.301 -6.077 -2.188 1.00 84.81 94 PRO A N 1
ATOM 718 C CA . PRO A 1 94 ? -15.559 -7.465 -1.833 1.00 84.81 94 PRO A CA 1
ATOM 719 C C . PRO A 1 94 ? -15.057 -8.413 -2.930 1.00 84.81 94 PRO A C 1
ATOM 721 O O . PRO A 1 94 ? -15.323 -8.215 -4.115 1.00 84.81 94 PRO A O 1
ATOM 724 N N . VAL A 1 95 ? -14.388 -9.498 -2.533 1.00 81.50 95 VAL A N 1
ATOM 725 C CA . VAL A 1 95 ? -13.964 -10.553 -3.465 1.00 81.50 95 VAL A CA 1
ATOM 726 C C . VAL A 1 95 ? -15.178 -11.388 -3.877 1.00 81.50 95 VAL A C 1
ATOM 728 O O . VAL A 1 95 ? -15.853 -11.984 -3.037 1.00 81.50 95 VAL A O 1
ATOM 731 N N . ALA A 1 96 ? -15.460 -11.454 -5.178 1.00 77.19 96 ALA A N 1
ATOM 732 C CA . ALA A 1 96 ? -16.588 -12.222 -5.694 1.00 77.19 96 ALA A CA 1
ATOM 733 C C . ALA A 1 96 ? -16.414 -13.734 -5.443 1.00 77.19 96 ALA A C 1
ATOM 735 O O . ALA A 1 96 ? -15.425 -14.333 -5.861 1.00 77.19 96 ALA A O 1
ATOM 736 N N . GLY A 1 97 ? -17.414 -14.358 -4.811 1.00 69.94 97 GLY A N 1
ATOM 737 C CA . GLY A 1 97 ? -17.501 -15.814 -4.644 1.00 69.94 97 GLY A CA 1
ATOM 738 C C . GLY A 1 97 ? -16.791 -16.410 -3.422 1.00 69.94 97 GLY A C 1
ATOM 739 O O . GLY A 1 97 ? -16.814 -17.630 -3.276 1.00 69.94 97 GLY A O 1
ATOM 740 N N . GLU A 1 98 ? -16.198 -15.604 -2.534 1.00 64.19 98 GLU A N 1
ATOM 741 C CA . GLU A 1 98 ? -15.555 -16.099 -1.306 1.00 64.19 98 GLU A CA 1
ATOM 742 C C . GLU A 1 98 ? -16.371 -15.767 -0.047 1.00 64.19 98 GLU A C 1
ATOM 744 O O . GLU A 1 98 ? -16.522 -14.603 0.318 1.00 64.19 98 GLU A O 1
ATOM 749 N N . GLU A 1 99 ? -16.819 -16.798 0.682 1.00 58.53 99 GLU A N 1
ATOM 750 C CA . GLU A 1 99 ? -17.221 -16.651 2.086 1.00 58.53 99 GLU A CA 1
ATOM 751 C C . GLU A 1 99 ? -16.093 -17.078 3.037 1.00 58.53 99 GLU A C 1
ATOM 753 O O . GLU A 1 99 ? -15.401 -18.085 2.855 1.00 58.53 99 GLU A O 1
ATOM 758 N N . SER A 1 100 ? -15.884 -16.250 4.059 1.00 54.00 100 SER A N 1
ATOM 759 C CA . SER A 1 100 ? -14.660 -16.218 4.863 1.00 54.00 100 SER A CA 1
ATOM 760 C C . SER A 1 100 ? -14.369 -17.506 5.663 1.00 54.00 100 SER A C 1
ATOM 762 O O . SER A 1 100 ? -15.138 -17.898 6.545 1.00 54.00 100 SER A O 1
ATOM 764 N N . ASN A 1 101 ? -13.191 -18.109 5.440 1.00 32.75 101 ASN A N 1
ATOM 765 C CA . ASN A 1 101 ? -12.690 -19.308 6.138 1.00 32.75 101 ASN A CA 1
ATOM 766 C C . ASN A 1 101 ? -11.336 -19.054 6.881 1.00 32.75 101 ASN A C 1
ATOM 768 O O . ASN A 1 101 ? -10.727 -18.002 6.720 1.00 32.75 101 ASN A O 1
ATOM 772 N N . VAL A 1 102 ? -10.963 -19.897 7.861 1.00 28.66 102 VAL A N 1
ATOM 773 C CA . VAL A 1 102 ? -10.028 -19.618 9.008 1.00 28.66 102 VAL A CA 1
ATOM 774 C C . VAL A 1 102 ? -8.579 -20.145 8.817 1.00 28.66 102 VAL A C 1
ATOM 776 O O . VAL A 1 102 ? -8.400 -21.030 7.992 1.00 28.66 102 VAL A O 1
ATOM 779 N N . PHE A 1 103 ? -7.504 -19.720 9.524 1.00 27.12 103 PHE A N 1
ATOM 780 C CA . PHE A 1 103 ? -7.252 -18.806 10.680 1.00 27.12 103 PHE A CA 1
ATOM 781 C C . PHE A 1 103 ? -5.885 -18.069 10.520 1.00 27.12 103 PHE A C 1
ATOM 783 O O . PHE A 1 103 ? -4.951 -18.685 10.012 1.00 27.12 103 PHE A O 1
ATOM 790 N N . GLY A 1 104 ? -5.686 -16.873 11.121 1.00 30.48 104 GLY A N 1
ATOM 791 C CA . GLY A 1 104 ? -4.330 -16.314 11.356 1.00 30.48 104 GLY A CA 1
ATOM 792 C C . GLY A 1 104 ? -4.194 -14.779 11.473 1.00 30.48 104 GLY A C 1
ATOM 793 O O . GLY A 1 104 ? -4.338 -14.087 10.472 1.00 30.48 104 GLY A O 1
ATOM 794 N N . PHE A 1 105 ? -3.773 -14.289 12.660 1.00 38.50 105 PHE A N 1
ATOM 795 C CA . PHE A 1 105 ? -3.819 -12.900 13.205 1.00 38.50 105 PHE A CA 1
ATOM 796 C C . PHE A 1 105 ? -5.112 -12.615 14.014 1.00 38.50 105 PHE A C 1
ATOM 798 O O . PHE A 1 105 ? -6.114 -13.307 13.859 1.00 38.50 105 PHE A O 1
ATOM 805 N N . LYS A 1 106 ? -5.109 -11.655 14.960 1.00 54.16 106 LYS A N 1
ATOM 806 C CA . LYS A 1 106 ? -6.317 -11.370 15.785 1.00 54.16 106 LYS A CA 1
ATOM 807 C C . LYS A 1 106 ? -7.378 -10.543 15.056 1.00 54.16 106 LYS A C 1
ATOM 809 O O . LYS A 1 106 ? -8.547 -10.643 15.405 1.00 54.16 106 LYS A O 1
ATOM 814 N N . ALA A 1 107 ? -6.971 -9.750 14.065 1.00 58.16 107 ALA A N 1
ATOM 815 C CA . ALA A 1 107 ? -7.874 -8.980 13.208 1.00 58.16 107 ALA A CA 1
ATOM 816 C C . ALA A 1 107 ? -8.135 -9.659 11.849 1.00 58.16 107 ALA A C 1
ATOM 818 O O . ALA A 1 107 ? -9.194 -9.467 11.257 1.00 58.16 107 ALA A O 1
ATOM 819 N N . LEU A 1 108 ? -7.188 -10.472 11.365 1.00 61.06 108 LEU A N 1
ATOM 820 C CA . LEU A 1 108 ? -7.210 -11.117 10.046 1.00 61.06 108 LEU A CA 1
ATOM 821 C C . LEU A 1 108 ? -7.217 -12.650 10.187 1.00 61.06 108 LEU A C 1
ATOM 823 O O . LEU A 1 108 ? -6.835 -13.184 11.221 1.00 61.06 108 LEU A O 1
ATOM 827 N N . ARG A 1 109 ? -7.685 -13.359 9.163 1.00 71.31 109 ARG A N 1
ATOM 828 C CA . ARG A 1 109 ? -7.666 -14.827 9.021 1.00 71.31 109 ARG A CA 1
ATOM 829 C C . ARG A 1 109 ? -6.669 -15.266 7.961 1.00 71.31 109 ARG A C 1
ATOM 831 O O . ARG A 1 109 ? -6.048 -16.309 8.105 1.00 71.31 109 ARG A O 1
ATOM 838 N N . ALA A 1 110 ? -6.557 -14.475 6.902 1.00 76.19 110 ALA A N 1
ATOM 839 C CA . ALA A 1 110 ? -5.600 -14.643 5.827 1.00 76.19 110 ALA A CA 1
ATOM 840 C C . ALA A 1 110 ? -5.251 -13.265 5.256 1.00 76.19 110 ALA A C 1
ATOM 842 O O . ALA A 1 110 ? -6.080 -12.347 5.256 1.00 76.19 110 ALA A O 1
ATOM 843 N N . LEU A 1 111 ? -4.019 -13.137 4.773 1.00 83.81 111 LEU A N 1
ATOM 844 C CA . LEU A 1 111 ? -3.510 -11.956 4.091 1.00 83.81 111 LEU A CA 1
ATOM 845 C C . LEU A 1 111 ? -2.615 -12.426 2.945 1.00 83.81 111 LEU A C 1
ATOM 847 O O . LEU A 1 111 ? -1.657 -13.164 3.174 1.00 83.81 111 LEU A O 1
ATOM 851 N N . ARG A 1 112 ? -2.920 -11.999 1.721 1.00 86.19 112 ARG A N 1
ATOM 852 C CA . ARG A 1 112 ? -2.097 -12.261 0.537 1.00 86.19 112 ARG A CA 1
ATOM 853 C C . ARG A 1 112 ? -1.862 -10.957 -0.211 1.00 86.19 112 ARG A C 1
ATOM 855 O O . ARG A 1 112 ? -2.811 -10.261 -0.551 1.00 86.19 112 ARG A O 1
ATOM 862 N N . LEU A 1 113 ? -0.598 -10.646 -0.478 1.00 88.94 113 LEU A N 1
ATOM 863 C CA . LEU A 1 113 ? -0.227 -9.617 -1.446 1.00 88.94 113 LEU A CA 1
ATOM 864 C C . LEU A 1 113 ? -0.460 -10.190 -2.851 1.00 88.94 113 LEU A C 1
ATOM 866 O O . LEU A 1 113 ? 0.105 -11.231 -3.191 1.00 88.94 113 LEU A O 1
ATOM 870 N N . GLU A 1 114 ? -1.332 -9.549 -3.620 1.00 88.62 114 GLU A N 1
ATOM 871 C CA . GLU A 1 114 ? -1.693 -9.945 -4.986 1.00 88.62 114 GLU A CA 1
ATOM 872 C C . GLU A 1 114 ? -0.816 -9.225 -6.019 1.00 88.62 114 GLU A C 1
ATOM 874 O O . GLU A 1 114 ? -0.300 -9.872 -6.926 1.00 88.62 114 GLU A O 1
ATOM 879 N N . ASP A 1 115 ? -0.612 -7.911 -5.859 1.00 90.94 115 ASP A N 1
ATOM 880 C CA . ASP A 1 115 ? 0.150 -7.080 -6.802 1.00 90.94 115 ASP A CA 1
ATOM 881 C C . ASP A 1 115 ? 0.790 -5.844 -6.129 1.00 90.94 115 ASP A C 1
ATOM 883 O O . ASP A 1 115 ? 0.358 -5.403 -5.057 1.00 90.94 115 ASP A O 1
ATOM 887 N N . LEU A 1 116 ? 1.815 -5.277 -6.776 1.00 94.19 116 LEU A N 1
ATOM 888 C CA . LEU A 1 116 ? 2.533 -4.062 -6.384 1.00 94.19 116 LEU A CA 1
ATOM 889 C C . LEU A 1 116 ? 2.749 -3.125 -7.581 1.00 94.19 116 LEU A C 1
ATOM 891 O O . LEU A 1 116 ? 3.577 -3.388 -8.457 1.00 94.19 116 LEU A O 1
ATOM 895 N N . ARG A 1 117 ? 2.131 -1.938 -7.550 1.00 95.00 117 ARG A N 1
ATOM 896 C CA . ARG A 1 117 ? 2.473 -0.855 -8.483 1.00 95.00 117 ARG A CA 1
ATOM 897 C C . ARG A 1 117 ? 3.715 -0.123 -7.979 1.00 95.00 117 ARG A C 1
ATOM 899 O O . ARG A 1 117 ? 3.612 0.751 -7.118 1.00 95.00 117 ARG A O 1
ATOM 906 N N . ILE A 1 118 ? 4.879 -0.443 -8.541 1.00 96.50 118 ILE A N 1
ATOM 907 C CA . ILE A 1 118 ? 6.139 0.245 -8.223 1.00 96.50 118 ILE A CA 1
ATOM 908 C C . ILE A 1 118 ? 6.296 1.491 -9.123 1.00 96.50 118 ILE A C 1
ATOM 910 O O . ILE A 1 118 ? 6.313 1.357 -10.349 1.00 96.50 118 ILE A O 1
ATOM 914 N N . PRO A 1 119 ? 6.417 2.709 -8.562 1.00 96.12 119 PRO A N 1
ATOM 915 C CA . PRO A 1 119 ? 6.406 3.948 -9.334 1.00 96.12 119 PRO A CA 1
ATOM 916 C C . PRO A 1 119 ? 7.727 4.154 -10.101 1.00 96.12 119 PRO A C 1
ATOM 918 O O . PRO A 1 119 ? 8.797 3.831 -9.571 1.00 96.12 119 PRO A O 1
ATOM 921 N N . PRO A 1 120 ? 7.722 4.763 -11.307 1.00 96.56 120 PRO A N 1
ATOM 922 C CA . PRO A 1 120 ? 8.930 4.925 -12.126 1.00 96.56 120 PRO A CA 1
ATOM 923 C C . PRO A 1 120 ? 10.076 5.677 -11.437 1.00 96.56 120 PRO A C 1
ATOM 925 O O . PRO A 1 120 ? 11.241 5.411 -11.724 1.00 96.56 120 PRO A O 1
ATOM 928 N N . ALA A 1 121 ? 9.762 6.602 -10.525 1.00 96.25 121 ALA A N 1
ATOM 929 C CA . ALA A 1 121 ? 10.755 7.318 -9.724 1.00 96.25 121 ALA A CA 1
ATOM 930 C C . ALA A 1 121 ? 11.548 6.387 -8.787 1.00 96.25 121 ALA A C 1
ATOM 932 O O . ALA A 1 121 ? 12.730 6.626 -8.563 1.00 96.25 121 ALA A O 1
ATOM 933 N N . TYR A 1 122 ? 10.918 5.316 -8.291 1.00 96.31 122 TYR A N 1
ATOM 934 C CA . TYR A 1 122 ? 11.564 4.294 -7.469 1.00 96.31 122 TYR A CA 1
ATOM 935 C C . TYR A 1 122 ? 12.241 3.228 -8.339 1.00 96.31 122 TYR A C 1
ATOM 937 O O . TYR A 1 122 ? 13.398 2.909 -8.111 1.00 96.31 122 TYR A O 1
ATOM 945 N N . VAL A 1 123 ? 11.593 2.742 -9.409 1.00 96.81 123 VAL A N 1
ATOM 946 C CA . VAL A 1 123 ? 12.201 1.749 -10.327 1.00 96.81 123 VAL A CA 1
ATOM 947 C C . VAL A 1 123 ? 13.547 2.232 -10.888 1.00 96.81 123 VAL A C 1
ATOM 949 O O . VAL A 1 123 ? 14.495 1.454 -10.966 1.00 96.81 123 VAL A O 1
ATOM 952 N N . LYS A 1 124 ? 13.669 3.526 -11.215 1.00 96.62 124 LYS A N 1
ATOM 953 C CA . LYS A 1 124 ? 14.903 4.134 -11.747 1.00 96.62 124 LYS A CA 1
ATOM 954 C C . LYS A 1 124 ? 16.092 4.152 -10.776 1.00 96.62 124 LYS A C 1
ATOM 956 O O . LYS A 1 124 ? 17.192 4.473 -11.217 1.00 96.62 124 LYS A O 1
ATOM 961 N N . THR A 1 125 ? 15.915 3.824 -9.492 1.00 97.56 125 THR A N 1
ATOM 962 C CA . THR A 1 125 ? 17.036 3.702 -8.541 1.00 97.56 125 THR A CA 1
ATOM 963 C C . THR A 1 125 ? 17.689 2.318 -8.555 1.00 97.56 125 THR A C 1
ATOM 965 O O . THR A 1 125 ? 18.711 2.125 -7.902 1.00 97.56 125 THR A O 1
ATOM 968 N N . PHE A 1 126 ? 17.114 1.349 -9.275 1.00 97.00 126 PHE A N 1
ATOM 969 C CA . PHE A 1 126 ? 17.614 -0.022 -9.373 1.00 97.00 126 PHE A CA 1
ATOM 970 C C . PHE A 1 126 ? 18.306 -0.257 -10.718 1.00 97.00 126 PHE A C 1
ATOM 972 O O . PHE A 1 126 ? 17.885 0.263 -11.747 1.00 97.00 126 PHE A O 1
ATOM 979 N N . GLN A 1 127 ? 19.337 -1.106 -10.724 1.00 96.50 127 GLN A N 1
ATOM 980 C CA . GLN A 1 127 ? 20.029 -1.513 -11.953 1.00 96.50 127 GLN A CA 1
ATOM 981 C C . GLN A 1 127 ? 19.121 -2.311 -12.908 1.00 96.50 127 GLN A C 1
ATOM 983 O O . GLN A 1 127 ? 19.281 -2.228 -14.124 1.00 96.50 127 GLN A O 1
ATOM 988 N N . GLY A 1 128 ? 18.183 -3.096 -12.366 1.00 94.69 128 GLY A N 1
ATOM 989 C CA . GLY A 1 128 ? 17.442 -4.096 -13.135 1.00 94.69 128 GLY A CA 1
ATOM 990 C C . GLY A 1 128 ? 18.333 -5.268 -13.586 1.00 94.69 128 GLY A C 1
ATOM 991 O O . GLY A 1 128 ? 19.412 -5.477 -13.024 1.00 94.69 128 GLY A O 1
ATOM 992 N N . PRO A 1 129 ? 17.893 -6.065 -14.578 1.00 96.38 129 PRO A N 1
ATOM 993 C CA . PRO A 1 129 ? 18.692 -7.157 -15.129 1.00 96.38 129 PRO A CA 1
ATOM 994 C C . PRO A 1 129 ? 20.019 -6.644 -15.720 1.00 96.38 129 PRO A C 1
ATOM 996 O O . PRO A 1 129 ? 19.997 -5.713 -16.526 1.00 96.38 129 PRO A O 1
ATOM 999 N N . PRO A 1 130 ? 21.179 -7.252 -15.391 1.00 94.69 130 PRO A N 1
ATOM 1000 C CA . PRO A 1 130 ? 22.484 -6.781 -15.870 1.00 94.69 130 PRO A CA 1
ATOM 1001 C C . PRO A 1 130 ? 22.637 -6.902 -17.393 1.00 94.69 130 PRO A C 1
ATOM 1003 O O . PRO A 1 130 ? 23.403 -6.161 -18.003 1.00 94.69 130 PRO A O 1
ATOM 1006 N N . HIS A 1 131 ? 21.888 -7.819 -18.008 1.00 90.81 131 HIS A N 1
ATOM 1007 C CA . HIS A 1 131 ? 21.691 -7.912 -19.447 1.00 90.81 131 HIS A CA 1
ATOM 1008 C C . HIS A 1 131 ? 20.194 -8.121 -19.697 1.00 90.81 131 HIS A C 1
ATOM 1010 O O . HIS A 1 131 ? 19.573 -8.968 -19.059 1.00 90.81 131 HIS A O 1
ATOM 1016 N N . GLY A 1 132 ? 19.601 -7.326 -20.589 1.00 92.94 132 GLY A N 1
ATOM 1017 C CA . GLY A 1 132 ? 18.216 -7.527 -21.025 1.00 92.94 132 GLY A CA 1
ATOM 1018 C C . GLY A 1 132 ? 18.098 -8.679 -22.027 1.00 92.94 132 GLY A C 1
ATOM 1019 O O . GLY A 1 132 ? 19.089 -9.062 -22.650 1.00 92.94 132 GLY A O 1
ATOM 1020 N N . ILE A 1 133 ? 16.875 -9.176 -22.240 1.00 94.38 133 ILE A N 1
ATOM 1021 C CA . ILE A 1 133 ? 16.578 -10.312 -23.137 1.00 94.38 133 ILE A CA 1
ATOM 1022 C C . ILE A 1 133 ? 17.198 -10.120 -24.531 1.00 94.38 133 ILE A C 1
ATOM 1024 O O . ILE A 1 133 ? 17.718 -11.071 -25.105 1.00 94.38 133 ILE A O 1
ATOM 1028 N N . GLN A 1 134 ? 17.171 -8.899 -25.070 1.00 93.12 134 GLN A N 1
ATOM 1029 C CA . GLN A 1 134 ? 17.780 -8.545 -26.354 1.00 93.12 134 GLN A CA 1
ATOM 1030 C C . GLN A 1 134 ? 19.296 -8.801 -26.340 1.00 93.12 134 GLN A C 1
ATOM 1032 O O . GLN A 1 134 ? 19.796 -9.569 -27.154 1.00 93.12 134 GLN A O 1
ATOM 1037 N N . VAL A 1 135 ? 20.004 -8.261 -25.342 1.00 95.00 135 VAL A N 1
ATOM 1038 C CA . VAL A 1 135 ? 21.460 -8.419 -25.183 1.00 95.00 135 VAL A CA 1
ATOM 1039 C C . VAL A 1 135 ? 21.849 -9.887 -24.986 1.00 95.00 135 VAL A C 1
ATOM 1041 O O . VAL A 1 135 ? 22.894 -10.316 -25.468 1.00 95.00 135 VAL A O 1
ATOM 1044 N N . GLU A 1 136 ? 21.026 -10.678 -24.298 1.00 94.31 136 GLU A N 1
ATOM 1045 C CA . GLU A 1 136 ? 21.243 -12.124 -24.184 1.00 94.31 136 GLU A CA 1
ATOM 1046 C C . GLU A 1 136 ? 21.050 -12.850 -25.522 1.00 94.31 136 GLU A C 1
ATOM 1048 O O . GLU A 1 136 ? 21.872 -13.700 -25.871 1.00 94.31 136 GLU A O 1
ATOM 1053 N N . ARG A 1 137 ? 20.025 -12.491 -26.310 1.00 94.38 137 ARG A N 1
ATOM 1054 C CA . ARG A 1 137 ? 19.797 -13.077 -27.644 1.00 94.38 137 ARG A CA 1
ATOM 1055 C C . ARG A 1 137 ? 20.938 -12.764 -28.600 1.00 94.38 137 ARG A C 1
ATOM 1057 O O . ARG A 1 137 ? 21.361 -13.668 -29.321 1.00 94.38 137 ARG A O 1
ATOM 1064 N N . ASP A 1 138 ? 21.459 -11.542 -28.539 1.00 95.44 138 ASP A N 1
ATOM 1065 C CA . ASP A 1 138 ? 22.591 -11.084 -29.342 1.00 95.44 138 ASP A CA 1
ATOM 1066 C C . ASP A 1 138 ? 23.881 -11.819 -28.948 1.00 95.44 138 ASP A C 1
ATOM 1068 O O . ASP A 1 138 ? 24.557 -12.391 -29.804 1.00 95.44 138 ASP A O 1
ATOM 1072 N N . LYS A 1 139 ? 24.183 -11.914 -27.642 1.00 93.94 139 LYS A N 1
ATOM 1073 C CA . LYS A 1 139 ? 25.333 -12.681 -27.120 1.00 93.94 139 LYS A CA 1
ATOM 1074 C C . LYS A 1 139 ? 25.280 -14.170 -27.467 1.00 93.94 139 LYS A C 1
ATOM 1076 O O . LYS A 1 139 ? 26.326 -14.790 -27.635 1.00 93.94 139 LYS A O 1
ATOM 1081 N N . LEU A 1 140 ? 24.082 -14.751 -27.538 1.00 94.38 140 LEU A N 1
ATOM 1082 C CA . LEU A 1 140 ? 23.873 -16.170 -27.844 1.00 94.38 140 LEU A CA 1
ATOM 1083 C C . LEU A 1 140 ? 23.647 -16.452 -29.338 1.00 94.38 140 LEU A C 1
ATOM 1085 O O . LEU A 1 140 ? 23.577 -17.621 -29.714 1.00 94.38 140 LEU A O 1
ATOM 1089 N N . ASN A 1 141 ? 23.506 -15.418 -30.177 1.00 94.06 141 ASN A N 1
ATOM 1090 C CA . ASN A 1 141 ? 23.091 -15.514 -31.581 1.00 94.06 141 ASN A CA 1
ATOM 1091 C C . ASN A 1 141 ? 21.829 -16.397 -31.773 1.00 94.06 141 ASN A C 1
ATOM 1093 O O . ASN A 1 141 ? 21.773 -17.271 -32.643 1.00 94.06 141 ASN A O 1
ATOM 1097 N N . LYS A 1 142 ? 20.819 -16.221 -30.902 1.00 93.56 142 LYS A N 1
ATOM 1098 C CA . LYS A 1 142 ? 19.604 -17.062 -30.829 1.00 93.56 142 LYS A CA 1
ATOM 1099 C C . LYS A 1 142 ? 18.318 -16.232 -30.950 1.00 93.56 142 LYS A C 1
ATOM 1101 O O . LYS A 1 142 ? 17.836 -15.647 -29.977 1.00 93.56 142 LYS A O 1
ATOM 1106 N N . TYR A 1 143 ? 17.677 -16.301 -32.115 1.00 95.25 143 TYR A N 1
ATOM 1107 C CA . TYR A 1 143 ? 16.441 -15.572 -32.434 1.00 95.25 143 TYR A CA 1
ATOM 1108 C C . TYR A 1 143 ? 15.297 -16.512 -32.848 1.00 95.25 143 TYR A C 1
ATOM 1110 O O . TYR A 1 143 ? 15.519 -17.691 -33.114 1.00 95.25 143 TYR A O 1
ATOM 1118 N N . GLY A 1 144 ? 14.062 -15.998 -32.880 1.00 94.06 144 GLY A N 1
ATOM 1119 C CA . GLY A 1 144 ? 12.892 -16.696 -33.441 1.00 94.06 144 GLY A CA 1
ATOM 1120 C C . GLY A 1 144 ? 12.340 -17.889 -32.645 1.00 94.06 144 GLY A C 1
ATOM 1121 O O . GLY A 1 144 ? 11.348 -18.476 -33.063 1.00 94.06 144 GLY A O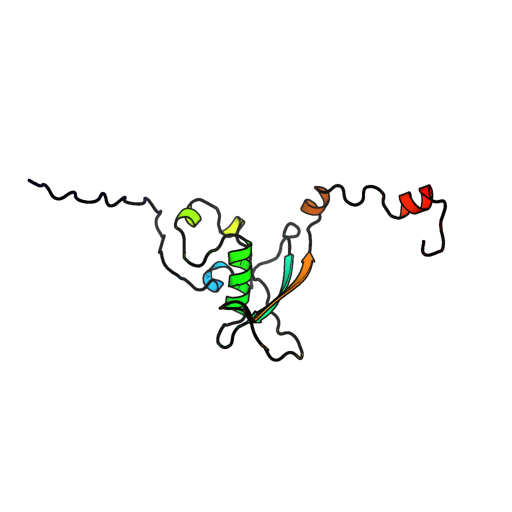 1
ATOM 1122 N N . ARG A 1 145 ? 12.941 -18.250 -31.504 1.00 91.56 145 ARG A N 1
ATOM 1123 C CA . ARG A 1 145 ? 12.495 -19.360 -30.642 1.00 91.56 145 ARG A CA 1
ATOM 1124 C C . ARG A 1 145 ? 12.696 -19.085 -29.141 1.00 91.56 145 ARG A C 1
ATOM 1126 O O . ARG A 1 145 ? 13.514 -18.219 -28.786 1.00 91.56 145 ARG A O 1
ATOM 1133 N N . PRO A 1 146 ? 11.988 -19.819 -28.257 1.00 92.06 146 PRO A N 1
ATOM 1134 C CA . PRO A 1 146 ? 12.415 -20.043 -26.874 1.00 92.06 146 PRO A CA 1
ATOM 1135 C C . PRO A 1 146 ? 13.862 -20.567 -26.810 1.00 92.06 146 PRO A C 1
ATOM 1137 O O . PRO A 1 146 ? 14.391 -21.052 -27.815 1.00 92.06 146 PRO A O 1
ATOM 1140 N N . TYR A 1 147 ? 14.512 -20.395 -25.659 1.00 81.31 147 TYR A N 1
ATOM 1141 C CA . TYR A 1 147 ? 15.949 -20.652 -25.489 1.00 81.31 147 TYR A CA 1
ATOM 1142 C C . TYR A 1 147 ? 16.352 -22.127 -25.432 1.00 81.31 147 TYR A C 1
ATOM 1144 O O . TYR A 1 147 ? 15.548 -22.925 -24.908 1.00 81.31 147 TYR A O 1
#

Sequence (147 aa):
MMEGLMSPQTETKASVGFKAGVKDYKLTYYTPDYETKDTDILAAFRVTPQPGVPPEEAGAAVAAESSTGTWTTVWTDGLTSLDRYKGRCYHIEPVAGEESNVFGFKALRALRLEDLRIPPAYVKTFQGPPHGIQVERDKLNKYGRPY

Solvent-accessible surface area (backbone atoms only — not comparable to full-atom values): 9525 Å² total; per-residue (Å²): 139,77,86,80,81,75,75,82,77,76,80,72,86,62,60,95,85,74,68,78,50,70,68,71,39,32,83,78,11,39,40,67,89,57,82,83,57,78,79,45,74,45,73,44,66,53,73,36,53,29,93,94,45,54,68,58,41,41,42,2,43,53,22,21,66,74,53,73,46,64,86,44,54,59,70,68,53,79,76,53,63,52,90,76,62,50,38,63,27,38,79,86,80,84,70,86,92,69,79,91,72,86,72,53,69,92,50,29,17,43,77,43,82,76,50,70,52,74,20,67,82,60,57,71,77,54,86,70,68,96,63,49,74,64,58,50,28,62,77,64,74,55,74,100,61,85,134

Mean predicted aligned error: 10.43 Å

Secondary structure (DSSP, 8-state):
---------------TT---B---THHHHB-TT----TT--EEEEEEEEPTT--HHHHHHHHHHHTTT--SSB-GGGGGS-HHHH---B----PPTT------SSSSEEEEEEEEEE--HHHHTTS---SS-HHHHHHHHT--SS--

Radius of gyration: 23.62 Å; Cα contacts (8 Å, |Δi|>4): 159; chains: 1; bounding box: 43×41×92 Å

Foldseek 3Di:
DDDDPDPPPPPPPLDDPDDKDFDQLLVQAEAQVDDDDLQDKDWDKDFFWDPPADPSSRLSVCQAVVWPHDRMDDSCCVVDDCVVTGGHPRDDDDDPPDDHDADDDPTTGDMDTDDID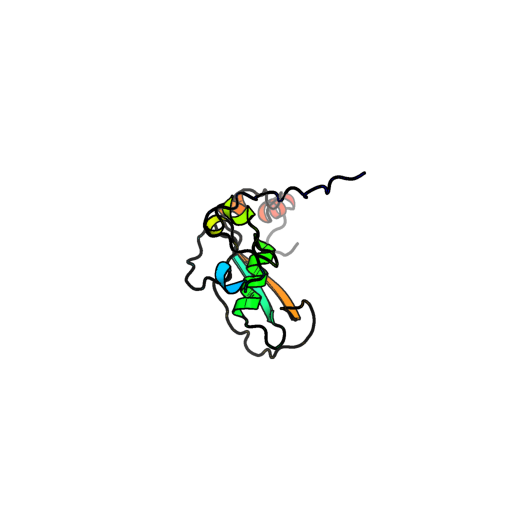HHPVRVVVDPPDPADPVRVCVVVVHDDDDD